Protein AF-D8J7Y0-F1 (afdb_monomer_lite)

Structure (mmCIF, N/CA/C/O backbone):
data_AF-D8J7Y0-F1
#
_entry.id   AF-D8J7Y0-F1
#
loop_
_atom_site.group_PDB
_atom_site.id
_atom_site.type_symbol
_atom_site.label_atom_id
_atom_site.label_alt_id
_atom_site.label_comp_id
_atom_site.label_asym_id
_atom_site.label_entity_id
_atom_site.label_seq_id
_atom_site.pdbx_PDB_ins_code
_atom_site.Cartn_x
_atom_site.Cartn_y
_atom_site.Cartn_z
_atom_site.occupancy
_atom_site.B_iso_or_equiv
_atom_site.auth_seq_id
_atom_site.auth_comp_id
_atom_site.auth_asym_id
_atom_site.auth_atom_id
_atom_site.pdbx_PDB_model_num
ATOM 1 N N . MET A 1 1 ? 53.650 18.075 -30.704 1.00 41.25 1 MET A N 1
ATOM 2 C CA . MET A 1 1 ? 53.184 16.844 -31.368 1.00 41.25 1 MET A CA 1
ATOM 3 C C . MET A 1 1 ? 52.935 15.803 -30.289 1.00 41.25 1 MET A C 1
ATOM 5 O O . MET A 1 1 ? 53.859 15.491 -29.555 1.00 41.25 1 MET A O 1
ATOM 9 N N . SER A 1 2 ? 51.657 15.448 -30.158 1.00 46.34 2 SER A N 1
ATOM 10 C CA . SER A 1 2 ? 51.001 14.291 -29.529 1.00 46.34 2 SER A CA 1
ATOM 11 C C . SER A 1 2 ? 51.654 13.597 -28.324 1.00 46.34 2 SER A C 1
ATOM 13 O O . SER A 1 2 ? 52.554 12.777 -28.472 1.00 46.34 2 SER A O 1
ATOM 15 N N . GLY A 1 3 ? 51.111 13.894 -27.136 1.00 39.44 3 GLY A N 1
ATOM 16 C CA . GLY A 1 3 ? 51.121 12.999 -25.971 1.00 39.44 3 GLY A CA 1
ATOM 17 C C . GLY A 1 3 ? 50.032 11.919 -26.096 1.00 39.44 3 GLY A C 1
ATOM 18 O O . GLY A 1 3 ? 49.163 12.048 -26.958 1.00 39.44 3 GLY A O 1
ATOM 19 N N . PRO A 1 4 ? 50.109 10.841 -25.296 1.00 49.50 4 PRO A N 1
ATOM 20 C CA . PRO A 1 4 ? 49.444 9.577 -25.582 1.00 49.50 4 PRO A CA 1
ATOM 21 C C . PRO A 1 4 ? 47.927 9.645 -25.402 1.00 49.50 4 PRO A C 1
ATOM 23 O O . PRO A 1 4 ? 47.396 10.294 -24.504 1.00 49.50 4 PRO A O 1
ATOM 26 N N . GLU A 1 5 ? 47.268 8.934 -26.305 1.00 56.94 5 GLU A N 1
ATOM 27 C CA . GLU A 1 5 ? 45.850 8.960 -26.620 1.00 56.94 5 GLU A CA 1
ATOM 28 C C . GLU A 1 5 ? 45.258 7.571 -26.353 1.00 56.94 5 GLU A C 1
ATOM 30 O O . GLU A 1 5 ? 44.913 6.872 -27.292 1.00 56.94 5 GLU A O 1
ATOM 35 N N . TRP A 1 6 ? 45.221 7.102 -25.105 1.00 57.22 6 TRP A N 1
ATOM 36 C CA . TRP A 1 6 ? 44.478 5.895 -24.710 1.00 57.22 6 TRP A CA 1
ATOM 37 C C . TRP A 1 6 ? 44.528 5.727 -23.185 1.00 57.22 6 TRP A C 1
ATOM 39 O O . TRP A 1 6 ? 45.525 6.067 -22.566 1.00 57.22 6 TRP A O 1
ATOM 49 N N . GLU A 1 7 ? 43.446 5.193 -22.611 1.00 45.94 7 GLU A N 1
ATOM 50 C CA . GLU A 1 7 ? 43.190 4.932 -21.174 1.00 45.94 7 GLU A CA 1
ATOM 51 C C . GLU A 1 7 ? 42.436 6.006 -20.376 1.00 45.94 7 GLU A C 1
ATOM 53 O O . GLU A 1 7 ? 42.642 6.183 -19.181 1.00 45.94 7 GLU A O 1
ATOM 58 N N . ASP A 1 8 ? 41.417 6.600 -20.998 1.00 47.50 8 ASP A N 1
ATOM 59 C CA . ASP A 1 8 ? 40.199 7.006 -20.280 1.00 47.50 8 ASP A CA 1
ATOM 60 C C . ASP A 1 8 ? 39.047 6.055 -20.658 1.00 47.50 8 ASP A C 1
ATOM 62 O O . ASP A 1 8 ? 38.026 6.424 -21.232 1.00 47.50 8 ASP A O 1
ATOM 66 N N . MET A 1 9 ? 39.245 4.7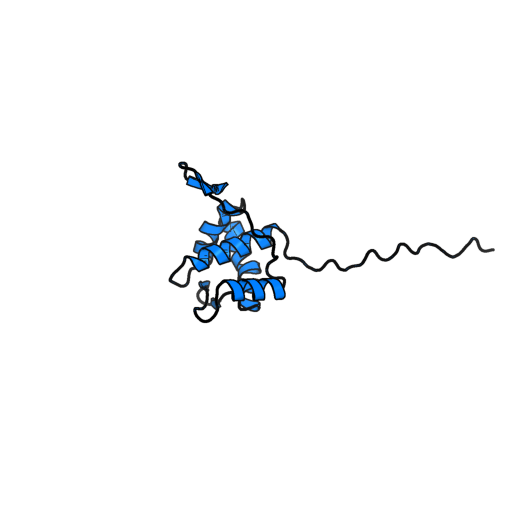59 -20.407 1.00 46.78 9 MET A N 1
ATOM 67 C CA . MET A 1 9 ? 38.147 3.794 -20.367 1.00 46.78 9 MET A CA 1
ATOM 68 C C . MET A 1 9 ? 37.944 3.357 -18.925 1.00 46.78 9 MET A C 1
ATOM 70 O O . MET A 1 9 ? 38.198 2.212 -18.552 1.00 46.78 9 MET A O 1
ATOM 74 N N . ALA A 1 10 ? 37.431 4.278 -18.107 1.00 47.62 10 ALA A N 1
ATOM 75 C CA . ALA A 1 10 ? 36.613 3.860 -16.982 1.00 47.62 10 ALA A CA 1
ATOM 76 C C . ALA A 1 10 ? 35.537 2.924 -17.559 1.00 47.62 10 ALA A C 1
ATOM 78 O O . ALA A 1 10 ? 34.754 3.369 -18.408 1.00 47.62 10 ALA A O 1
ATOM 79 N N . PRO A 1 11 ? 35.491 1.632 -17.180 1.00 44.28 11 PRO A N 1
ATOM 80 C CA . PRO A 1 11 ? 34.416 0.783 -17.641 1.00 44.28 11 PRO A CA 1
ATOM 81 C C . PRO A 1 11 ? 33.147 1.434 -17.122 1.00 44.28 11 PRO A C 1
ATOM 83 O O . PRO A 1 11 ? 32.991 1.591 -15.907 1.00 44.28 11 PRO A O 1
ATOM 86 N N . LEU A 1 12 ? 32.303 1.869 -18.065 1.00 46.88 12 LEU A N 1
ATOM 87 C CA . LEU A 1 12 ? 30.915 2.258 -17.873 1.00 46.88 12 LEU A CA 1
ATOM 88 C C . LEU A 1 12 ? 30.354 1.350 -16.788 1.00 46.88 12 LEU A C 1
ATOM 90 O O . LEU A 1 12 ? 30.044 0.184 -17.039 1.00 46.88 12 LEU A O 1
ATOM 94 N N . ARG A 1 13 ? 30.344 1.853 -15.548 1.00 41.47 13 ARG A N 1
ATOM 95 C CA . ARG A 1 13 ? 29.876 1.113 -14.385 1.00 41.47 13 ARG A CA 1
ATOM 96 C C . ARG A 1 13 ? 28.408 0.911 -14.665 1.00 41.47 13 ARG A C 1
ATOM 98 O O . ARG A 1 13 ? 27.629 1.850 -14.544 1.00 41.47 13 ARG A O 1
ATOM 105 N N . ASN A 1 14 ? 28.123 -0.286 -15.169 1.00 40.69 14 ASN A N 1
ATOM 106 C CA . ASN A 1 14 ? 2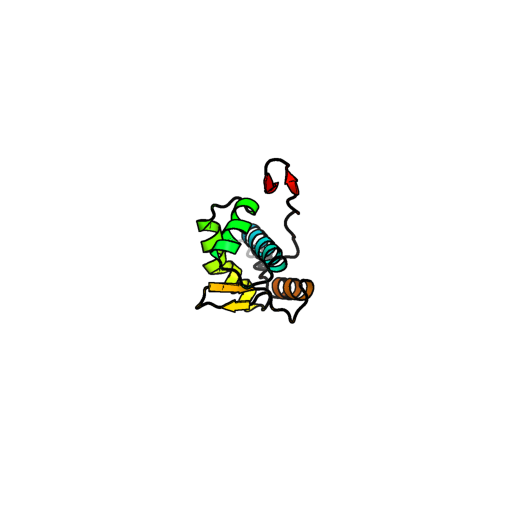6.871 -0.714 -15.748 1.00 40.69 14 ASN A CA 1
ATOM 107 C C . ASN A 1 14 ? 25.700 0.069 -15.169 1.00 40.69 14 ASN A C 1
ATOM 109 O O . ASN A 1 14 ? 25.329 -0.112 -14.008 1.00 40.69 14 ASN A O 1
ATOM 113 N N . ALA A 1 15 ? 25.104 0.897 -16.023 1.00 35.84 15 ALA A N 1
ATOM 114 C CA . ALA A 1 15 ? 23.817 1.547 -15.845 1.00 35.84 15 ALA A CA 1
ATOM 115 C C . ALA A 1 15 ? 22.662 0.520 -15.815 1.00 35.84 15 ALA A C 1
ATOM 117 O O . ALA A 1 15 ? 21.581 0.766 -16.333 1.00 35.84 15 ALA A O 1
ATOM 118 N N . ASN A 1 16 ? 22.875 -0.618 -15.151 1.00 38.28 16 ASN A N 1
ATOM 119 C CA . ASN A 1 16 ? 21.852 -1.529 -14.663 1.00 38.28 16 ASN A CA 1
ATOM 120 C C . ASN A 1 16 ? 21.442 -1.109 -13.247 1.00 38.28 16 ASN A C 1
ATOM 122 O O . ASN A 1 16 ? 21.296 -1.932 -12.343 1.00 38.28 16 ASN A O 1
ATOM 126 N N . ALA A 1 17 ? 21.191 0.189 -13.058 1.00 41.91 17 ALA A N 1
ATOM 127 C CA . ALA A 1 17 ? 20.243 0.625 -12.048 1.00 41.91 17 ALA A CA 1
ATOM 128 C C . ALA A 1 17 ? 18.858 0.173 -12.527 1.00 41.91 17 ALA A C 1
ATOM 130 O O . ALA A 1 17 ? 18.057 0.964 -13.024 1.00 41.91 17 ALA A O 1
ATOM 131 N N . SER A 1 18 ? 18.603 -1.136 -12.427 1.00 40.31 18 SER A N 1
ATOM 132 C CA . SER A 1 18 ? 17.254 -1.677 -12.369 1.00 40.31 18 SER A CA 1
ATOM 133 C C . SER A 1 18 ? 16.497 -0.743 -11.429 1.00 40.31 18 SER A C 1
ATOM 135 O O . SER A 1 18 ? 16.963 -0.503 -10.310 1.00 40.31 18 SER A O 1
ATOM 137 N N . ARG A 1 19 ? 15.457 -0.073 -11.945 1.00 52.91 19 ARG A N 1
ATOM 138 C CA . ARG A 1 19 ? 14.683 0.973 -11.257 1.00 52.91 19 ARG A CA 1
ATOM 139 C C . ARG A 1 19 ? 13.905 0.338 -10.103 1.00 52.91 19 ARG A C 1
ATOM 141 O O . ARG A 1 19 ? 12.680 0.321 -10.101 1.00 52.91 19 ARG A O 1
ATOM 148 N N . SER A 1 20 ? 14.616 -0.224 -9.132 1.00 65.00 20 SER A N 1
ATOM 149 C CA . SER A 1 20 ? 14.032 -0.922 -8.007 1.00 65.00 20 SER A CA 1
ATOM 150 C C . SER A 1 20 ? 13.188 0.085 -7.247 1.00 65.00 20 SER A C 1
ATOM 152 O O . SER A 1 20 ? 13.636 1.210 -6.985 1.00 65.00 20 SER A O 1
ATOM 154 N N . VAL A 1 21 ? 11.963 -0.302 -6.906 1.00 80.12 21 VAL A N 1
ATOM 155 C CA . VAL A 1 21 ? 11.120 0.507 -6.036 1.00 80.12 21 VAL A CA 1
ATOM 156 C C . VAL A 1 21 ? 11.916 0.885 -4.779 1.00 80.12 21 VAL A C 1
ATOM 158 O O . VAL A 1 21 ? 12.401 0.027 -4.042 1.00 80.12 21 VAL A O 1
ATOM 161 N N . GLY A 1 22 ? 12.072 2.191 -4.541 1.00 85.69 22 GLY A N 1
ATOM 162 C CA . GLY A 1 22 ? 12.852 2.688 -3.409 1.00 85.69 22 GLY A CA 1
ATOM 163 C C . GLY A 1 22 ? 12.343 2.118 -2.082 1.00 85.69 22 GLY A C 1
ATOM 164 O O . GLY A 1 22 ? 11.138 1.919 -1.910 1.00 85.69 22 GLY A O 1
ATOM 165 N N . ALA A 1 23 ? 13.248 1.887 -1.124 1.00 87.19 23 ALA A N 1
ATOM 166 C CA . ALA A 1 23 ? 12.966 1.138 0.107 1.00 87.19 23 ALA A CA 1
ATOM 167 C C . ALA A 1 23 ? 11.680 1.585 0.828 1.00 87.19 23 ALA A C 1
ATOM 169 O O . ALA A 1 23 ? 10.859 0.759 1.214 1.00 87.19 23 ALA A O 1
ATOM 170 N N . ARG A 1 24 ? 11.441 2.898 0.937 1.00 89.06 24 ARG A N 1
ATOM 171 C CA . ARG A 1 24 ? 10.238 3.436 1.593 1.00 89.06 24 ARG A CA 1
ATOM 172 C C . ARG A 1 24 ? 8.947 3.136 0.828 1.00 89.06 24 ARG A C 1
ATOM 174 O O . ARG A 1 24 ? 7.932 2.828 1.447 1.00 89.06 24 ARG A O 1
ATOM 181 N N . ALA A 1 25 ? 8.979 3.222 -0.501 1.00 92.19 25 ALA A N 1
ATOM 182 C CA . ALA A 1 25 ? 7.837 2.873 -1.344 1.00 92.19 25 ALA A CA 1
ATOM 183 C C . ALA A 1 25 ? 7.559 1.367 -1.292 1.00 92.19 25 ALA A C 1
ATOM 185 O O . ALA A 1 25 ? 6.407 0.966 -1.146 1.00 92.19 25 ALA A O 1
ATOM 186 N N . ASN A 1 26 ? 8.610 0.544 -1.293 1.00 93.31 26 ASN A N 1
ATOM 187 C CA . ASN A 1 26 ? 8.490 -0.897 -1.113 1.00 93.31 26 ASN A CA 1
ATOM 188 C C . ASN A 1 26 ? 7.810 -1.242 0.224 1.00 93.31 26 ASN A C 1
ATOM 190 O O . ASN A 1 26 ? 6.827 -1.979 0.251 1.00 93.31 26 ASN A O 1
ATOM 194 N N . THR A 1 27 ? 8.275 -0.648 1.327 1.00 93.00 27 THR A N 1
ATOM 195 C CA . THR A 1 27 ? 7.688 -0.838 2.661 1.00 93.00 27 THR A CA 1
ATOM 196 C C . THR A 1 27 ? 6.216 -0.417 2.704 1.00 93.00 27 THR A C 1
ATOM 198 O O . THR A 1 27 ? 5.385 -1.182 3.197 1.00 93.00 27 THR A O 1
ATOM 201 N N . ARG A 1 28 ? 5.857 0.754 2.149 1.00 94.62 28 ARG A N 1
ATOM 202 C CA . ARG A 1 28 ? 4.451 1.201 2.081 1.00 94.62 28 ARG A CA 1
ATOM 203 C C . ARG A 1 28 ? 3.575 0.220 1.309 1.00 94.62 28 ARG A C 1
ATOM 205 O O . ARG A 1 28 ? 2.530 -0.178 1.813 1.00 94.62 28 ARG A O 1
ATOM 212 N N . ARG A 1 29 ? 4.014 -0.211 0.123 1.00 96.38 29 ARG A N 1
ATOM 213 C CA . ARG A 1 29 ? 3.274 -1.155 -0.731 1.00 96.38 29 ARG A CA 1
ATOM 214 C C . ARG A 1 29 ? 3.088 -2.509 -0.053 1.00 96.38 29 ARG A C 1
ATOM 216 O O . ARG A 1 29 ? 1.997 -3.069 -0.099 1.00 96.38 29 ARG A O 1
ATOM 223 N N . TRP A 1 30 ? 4.105 -3.001 0.653 1.00 95.56 30 TRP A N 1
ATOM 224 C CA . TRP A 1 30 ? 3.985 -4.216 1.458 1.00 95.56 30 TRP A CA 1
ATOM 225 C C . TRP A 1 30 ? 2.937 -4.093 2.566 1.00 95.56 30 TRP A C 1
ATOM 227 O O . TRP A 1 30 ? 2.142 -5.017 2.743 1.00 95.56 30 TRP A O 1
ATOM 237 N N . TYR A 1 31 ? 2.920 -2.987 3.317 1.00 95.50 31 TYR A N 1
ATOM 238 C CA . TYR A 1 31 ? 1.913 -2.792 4.363 1.00 95.50 31 TYR A CA 1
ATOM 239 C C . TYR A 1 31 ? 0.511 -2.582 3.800 1.00 95.50 31 TYR A C 1
ATOM 241 O O . TYR A 1 31 ? -0.424 -3.139 4.365 1.00 95.50 31 TYR A O 1
ATOM 249 N N . ALA A 1 32 ? 0.373 -1.887 2.669 1.00 96.25 32 ALA A N 1
ATOM 250 C CA . ALA A 1 32 ? -0.900 -1.774 1.966 1.00 96.25 32 ALA A CA 1
ATOM 251 C C . ALA A 1 32 ? -1.430 -3.164 1.575 1.00 96.25 32 ALA A C 1
ATOM 253 O O . ALA A 1 32 ? -2.528 -3.535 1.969 1.00 96.25 32 ALA A O 1
ATOM 254 N N . LEU A 1 33 ? -0.620 -4.000 0.912 1.00 95.56 33 LEU A N 1
ATOM 255 C CA . LEU A 1 33 ? -1.020 -5.367 0.550 1.00 95.56 33 LEU A CA 1
ATOM 256 C C . LEU A 1 33 ? -1.358 -6.232 1.776 1.00 95.56 33 LEU A C 1
ATOM 258 O O . LEU A 1 33 ? -2.314 -7.006 1.740 1.00 95.56 33 LEU A O 1
ATOM 262 N N . ARG A 1 34 ? -0.592 -6.117 2.872 1.00 94.00 34 ARG A N 1
ATOM 263 C CA . ARG A 1 34 ? -0.886 -6.828 4.130 1.00 94.00 34 ARG A CA 1
ATOM 264 C C . ARG A 1 34 ? -2.224 -6.399 4.721 1.00 94.00 34 ARG A C 1
ATOM 266 O O . ARG A 1 34 ? -2.964 -7.267 5.168 1.00 94.00 34 ARG A O 1
ATOM 273 N N . TYR A 1 35 ? -2.512 -5.103 4.723 1.00 95.19 35 TYR A N 1
ATOM 274 C CA . TYR A 1 35 ? -3.771 -4.572 5.224 1.00 95.19 35 TYR A CA 1
ATOM 275 C C . TYR A 1 35 ? -4.950 -5.062 4.385 1.00 95.19 35 TYR A C 1
ATOM 277 O O . TYR A 1 35 ? -5.853 -5.698 4.919 1.00 95.19 35 TYR A O 1
ATOM 285 N N . LEU A 1 36 ? -4.868 -4.913 3.061 1.00 95.88 36 LEU A N 1
ATOM 286 C CA . LEU A 1 36 ? -5.914 -5.361 2.138 1.00 95.88 36 LEU A CA 1
ATOM 287 C C . LEU A 1 36 ? -6.195 -6.864 2.239 1.00 95.88 36 LEU A C 1
ATOM 289 O O . LEU A 1 36 ? -7.330 -7.290 2.068 1.00 95.88 36 LEU A O 1
ATOM 293 N N . ARG A 1 37 ? -5.186 -7.679 2.579 1.00 94.56 37 ARG A N 1
ATOM 294 C CA . ARG A 1 37 ? -5.366 -9.114 2.853 1.00 94.56 37 ARG A CA 1
ATOM 295 C C . ARG A 1 37 ? -6.261 -9.390 4.068 1.00 94.56 37 ARG A C 1
ATOM 297 O O . ARG A 1 37 ? -6.837 -10.471 4.154 1.00 94.56 37 ARG A O 1
ATOM 304 N N . THR A 1 38 ? -6.332 -8.468 5.023 1.00 92.62 38 THR A N 1
ATOM 305 C CA . THR A 1 38 ? -7.172 -8.600 6.225 1.00 92.62 38 THR A CA 1
ATOM 306 C C . THR A 1 38 ? -8.584 -8.049 6.037 1.00 92.62 38 THR A C 1
ATOM 308 O O . THR A 1 38 ? -9.480 -8.410 6.799 1.00 92.62 38 THR A O 1
ATOM 311 N N . CYS A 1 39 ? -8.798 -7.220 5.016 1.00 92.94 39 CYS A N 1
ATOM 312 C CA . CYS A 1 39 ? -10.087 -6.611 4.715 1.00 92.94 39 CYS A CA 1
ATOM 313 C C . CYS A 1 39 ? -11.026 -7.615 4.029 1.00 92.94 39 CYS A C 1
ATOM 315 O O . CYS A 1 39 ? -10.601 -8.443 3.224 1.00 92.94 39 CYS A O 1
ATOM 317 N N . ARG A 1 40 ? -12.324 -7.526 4.337 1.00 90.81 40 ARG A N 1
ATOM 318 C CA . ARG A 1 40 ? -13.392 -8.312 3.680 1.00 90.81 40 ARG A CA 1
ATOM 319 C C . ARG A 1 40 ? -14.266 -7.473 2.743 1.00 90.81 40 ARG A C 1
ATOM 321 O O . ARG A 1 40 ? -15.245 -7.978 2.209 1.00 90.81 40 ARG A O 1
ATOM 328 N N . TYR A 1 41 ? -13.924 -6.201 2.580 1.00 92.62 41 TYR A N 1
ATOM 329 C CA . TYR A 1 41 ? -14.642 -5.211 1.787 1.00 92.62 41 TYR A CA 1
ATOM 330 C C . TYR A 1 41 ? -13.628 -4.292 1.082 1.00 92.62 41 TYR A C 1
ATOM 332 O O . TYR A 1 41 ? -12.478 -4.217 1.533 1.00 92.62 41 TYR A O 1
ATOM 340 N N . PRO A 1 42 ? -14.009 -3.619 -0.021 1.00 96.25 42 PRO A N 1
ATOM 341 C CA . PRO A 1 42 ? -13.188 -2.572 -0.618 1.00 96.25 42 PRO A CA 1
ATOM 342 C C . PRO A 1 42 ? -13.006 -1.402 0.346 1.00 96.25 42 PRO A C 1
ATOM 344 O O . PRO A 1 42 ? -13.983 -0.884 0.876 1.00 96.25 42 PRO A O 1
ATOM 347 N N . VAL A 1 43 ? -11.761 -0.990 0.561 1.00 97.50 43 VAL A N 1
ATOM 348 C CA . VAL A 1 43 ? -11.389 0.067 1.511 1.00 97.50 43 VAL A CA 1
ATOM 349 C C . VAL A 1 43 ? -10.994 1.340 0.785 1.00 97.50 43 VAL A C 1
ATOM 351 O O . VAL A 1 43 ? -10.563 1.309 -0.369 1.00 97.50 43 VAL A O 1
ATOM 354 N N . THR A 1 44 ? -11.090 2.472 1.470 1.00 97.75 44 THR A N 1
ATOM 355 C CA . THR A 1 44 ? -10.670 3.761 0.907 1.00 97.75 44 THR A CA 1
ATOM 356 C C . THR A 1 44 ? -9.154 3.964 1.042 1.00 97.75 44 THR A C 1
ATOM 358 O O . THR A 1 44 ? -8.506 3.389 1.918 1.00 97.75 44 THR A O 1
ATOM 361 N N . ILE A 1 45 ? -8.554 4.812 0.197 1.00 96.88 45 ILE A N 1
ATOM 362 C CA . ILE A 1 45 ? -7.133 5.187 0.351 1.00 96.88 45 ILE A CA 1
ATOM 363 C C . ILE A 1 45 ? -6.822 5.791 1.737 1.00 96.88 45 ILE A C 1
ATOM 365 O O . ILE A 1 45 ? -5.784 5.413 2.284 1.00 96.88 45 ILE A O 1
ATOM 369 N N . PRO A 1 46 ? -7.660 6.677 2.316 1.00 97.12 46 PRO A N 1
ATOM 370 C CA . PRO A 1 46 ? -7.487 7.149 3.691 1.00 97.12 46 PRO A CA 1
ATOM 371 C C . PRO A 1 46 ? -7.372 6.023 4.718 1.00 97.12 46 PRO A C 1
ATOM 373 O O . PRO A 1 46 ? -6.402 5.971 5.467 1.00 97.12 46 PRO A O 1
ATOM 376 N N . GLU A 1 47 ? -8.272 5.043 4.667 1.00 97.12 47 GLU A N 1
ATOM 377 C CA . GLU A 1 47 ? -8.263 3.890 5.576 1.00 97.12 47 GLU A CA 1
ATOM 378 C C . GLU A 1 47 ? -6.971 3.053 5.441 1.00 97.12 47 GLU A C 1
ATOM 380 O O . GLU A 1 47 ? -6.339 2.672 6.431 1.00 97.12 47 GLU A O 1
ATOM 385 N N . VAL A 1 48 ? -6.493 2.835 4.208 1.00 96.94 48 VAL A N 1
ATOM 386 C CA . VAL A 1 48 ? -5.175 2.213 3.975 1.00 96.94 48 VAL A CA 1
ATOM 387 C C . VAL A 1 48 ? -4.047 3.096 4.528 1.00 96.94 48 VAL A C 1
ATOM 389 O O . VAL A 1 48 ? -3.076 2.587 5.092 1.00 96.94 48 VAL A O 1
ATOM 392 N N . GLY A 1 49 ? -4.158 4.414 4.363 1.00 95.88 49 GLY A N 1
ATOM 393 C CA . GLY A 1 49 ? -3.213 5.418 4.843 1.00 95.88 49 GLY A CA 1
ATOM 394 C C . GLY A 1 49 ? -3.037 5.386 6.354 1.00 95.88 49 GLY A C 1
ATOM 395 O O . GLY A 1 49 ? -1.900 5.285 6.814 1.00 95.88 49 GLY A O 1
ATOM 396 N N . GLU A 1 50 ? -4.131 5.376 7.112 1.00 95.31 50 GLU A N 1
ATOM 397 C CA . GLU A 1 50 ? -4.137 5.268 8.576 1.00 95.31 50 GLU A CA 1
ATOM 398 C C . GLU A 1 50 ? -3.403 4.016 9.065 1.00 95.31 50 GLU A C 1
ATOM 400 O O . GLU A 1 50 ? -2.619 4.064 10.017 1.00 95.31 50 GLU A O 1
ATOM 405 N N . TYR A 1 51 ? -3.582 2.888 8.374 1.00 94.19 51 TYR A N 1
ATOM 406 C CA . TYR A 1 51 ? -2.841 1.673 8.688 1.00 94.19 51 TYR A CA 1
ATOM 407 C C . TYR A 1 51 ? -1.355 1.789 8.317 1.00 94.19 51 TYR A C 1
ATOM 409 O O . TYR A 1 51 ? -0.473 1.379 9.078 1.00 94.19 51 TYR A O 1
ATOM 417 N N . VAL A 1 52 ? -1.034 2.301 7.131 1.00 94.38 52 VAL A N 1
ATOM 418 C CA . VAL A 1 52 ? 0.339 2.300 6.606 1.00 94.38 52 VAL A CA 1
ATOM 419 C C . VAL A 1 52 ? 1.222 3.331 7.311 1.00 94.38 52 VAL A C 1
ATOM 421 O O . VAL A 1 52 ? 2.370 3.016 7.622 1.00 94.38 52 VAL A O 1
ATOM 424 N N . ALA A 1 53 ? 0.709 4.533 7.576 1.00 92.81 53 ALA A N 1
ATOM 425 C CA . ALA A 1 53 ? 1.456 5.696 8.054 1.00 92.81 53 ALA A CA 1
ATOM 426 C C . ALA A 1 53 ? 2.350 5.432 9.284 1.00 92.81 53 ALA A C 1
ATOM 428 O O . ALA A 1 53 ? 3.573 5.602 9.159 1.00 92.81 53 ALA A O 1
ATOM 429 N N . PRO A 1 54 ? 1.831 4.921 10.424 1.00 91.19 54 PRO A N 1
ATOM 430 C CA . PRO A 1 54 ? 2.663 4.664 11.601 1.00 91.19 54 PRO A CA 1
ATOM 431 C C . PRO A 1 54 ? 3.739 3.602 11.337 1.00 91.19 54 PRO A C 1
ATOM 433 O O . PRO A 1 54 ? 4.824 3.654 11.903 1.00 91.19 54 PRO A O 1
ATOM 436 N N . ARG A 1 55 ? 3.484 2.665 10.418 1.00 88.75 55 ARG A N 1
ATOM 437 C CA . ARG A 1 55 ? 4.377 1.534 10.112 1.00 88.75 55 ARG A CA 1
ATOM 438 C C . ARG A 1 55 ? 5.557 1.910 9.220 1.00 88.75 55 ARG A C 1
ATOM 440 O O . ARG A 1 55 ? 6.478 1.115 9.042 1.00 88.75 55 ARG A O 1
ATOM 447 N N . VAL A 1 56 ? 5.515 3.099 8.621 1.00 89.50 56 VAL A N 1
ATOM 448 C CA . VAL A 1 56 ? 6.570 3.627 7.743 1.00 89.50 56 VAL A CA 1
ATOM 449 C C . VAL A 1 56 ? 7.165 4.941 8.252 1.00 89.50 56 VAL A C 1
ATOM 451 O O . VAL A 1 56 ? 7.923 5.595 7.523 1.00 89.50 56 VAL A O 1
ATOM 454 N N . GLY A 1 57 ? 6.803 5.333 9.481 1.00 88.62 57 GLY A N 1
ATOM 455 C CA . GLY A 1 57 ? 7.225 6.583 10.106 1.00 88.62 57 GLY A CA 1
ATOM 456 C C . GLY A 1 57 ? 6.858 7.800 9.259 1.00 88.62 57 GLY A C 1
ATOM 457 O O . GLY A 1 57 ? 7.728 8.616 8.955 1.00 88.62 57 GLY A O 1
ATOM 458 N N . LEU A 1 58 ? 5.614 7.864 8.776 1.00 89.56 58 LEU A N 1
ATOM 459 C CA . LEU A 1 58 ? 5.068 9.011 8.047 1.00 89.56 58 LEU A CA 1
ATOM 460 C C . LEU A 1 58 ? 3.801 9.514 8.740 1.00 89.56 58 LEU A C 1
ATOM 462 O O . LEU A 1 58 ? 3.101 8.738 9.384 1.00 89.56 58 LEU A O 1
ATOM 466 N N . GLY A 1 59 ? 3.483 10.795 8.551 1.00 92.56 59 GLY A N 1
ATOM 467 C CA . GLY A 1 59 ? 2.149 11.313 8.855 1.00 92.56 59 GLY A CA 1
ATOM 468 C C . GLY A 1 59 ? 1.104 10.743 7.894 1.00 92.56 59 GLY A C 1
ATOM 469 O O . GLY A 1 59 ? 1.424 10.442 6.737 1.00 92.56 59 GLY A O 1
ATOM 470 N N . THR A 1 60 ? -0.136 10.613 8.367 1.00 93.31 60 THR A N 1
ATOM 471 C CA . THR A 1 60 ? -1.251 10.010 7.620 1.00 93.31 60 THR A CA 1
ATOM 472 C C . THR A 1 60 ? -1.450 10.667 6.256 1.00 93.31 60 THR A C 1
ATOM 474 O O . THR A 1 60 ? -1.353 9.980 5.244 1.00 93.31 60 THR A O 1
ATOM 477 N N . GLU A 1 61 ? -1.551 11.997 6.191 1.00 95.81 61 GLU A N 1
ATOM 478 C CA . GLU A 1 61 ? -1.715 12.735 4.926 1.00 95.81 61 GLU A CA 1
ATOM 479 C C . GLU A 1 61 ? -0.585 12.465 3.917 1.00 95.81 61 GLU A C 1
ATOM 481 O O . GLU A 1 61 ? -0.813 12.282 2.719 1.00 95.81 61 GLU A O 1
ATOM 486 N N . SER A 1 62 ? 0.662 12.385 4.394 1.00 95.38 62 SER A N 1
ATOM 487 C CA . SER A 1 62 ? 1.819 12.082 3.542 1.00 95.38 62 SER A CA 1
ATOM 488 C C . SER A 1 62 ? 1.787 10.646 3.017 1.00 95.38 62 SER A C 1
ATOM 490 O O . SER A 1 62 ? 2.168 10.392 1.868 1.00 95.38 62 SER A O 1
ATOM 492 N N . ALA A 1 63 ? 1.351 9.697 3.849 1.00 95.25 63 ALA A N 1
ATOM 493 C CA . ALA A 1 63 ? 1.181 8.306 3.452 1.00 95.25 63 ALA A CA 1
ATOM 494 C C . ALA A 1 63 ? 0.040 8.162 2.438 1.00 95.25 63 ALA A C 1
ATOM 496 O O . ALA A 1 63 ? 0.246 7.553 1.390 1.00 95.25 63 ALA A O 1
ATOM 497 N N . GLU A 1 64 ? -1.113 8.778 2.694 1.00 96.56 64 GLU A N 1
ATOM 498 C CA . GLU A 1 64 ? -2.258 8.809 1.784 1.00 96.56 64 GLU A CA 1
ATOM 499 C C . GLU A 1 64 ? -1.905 9.408 0.428 1.00 96.56 64 GLU A C 1
ATOM 501 O O . GLU A 1 64 ? -2.191 8.806 -0.607 1.00 96.56 64 GLU A O 1
ATOM 506 N N . ASN A 1 65 ? -1.233 10.561 0.411 1.00 97.00 65 ASN A N 1
ATOM 507 C CA . ASN A 1 65 ? -0.814 11.192 -0.833 1.00 97.00 65 ASN A CA 1
ATOM 508 C C . ASN A 1 65 ? 0.113 10.264 -1.633 1.00 97.00 65 ASN A C 1
ATOM 510 O O . ASN A 1 65 ? -0.052 10.093 -2.841 1.00 97.00 65 ASN A O 1
ATOM 514 N N . ALA A 1 66 ? 1.065 9.604 -0.965 1.00 96.44 66 ALA A N 1
ATOM 515 C CA . ALA A 1 66 ? 1.941 8.631 -1.610 1.00 96.44 66 ALA A CA 1
ATOM 516 C C . ALA A 1 66 ? 1.180 7.406 -2.144 1.00 96.44 66 ALA A C 1
ATOM 518 O O . ALA A 1 66 ? 1.474 6.944 -3.251 1.00 9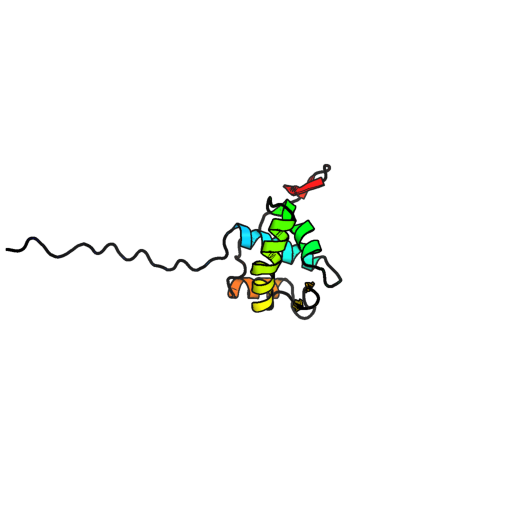6.44 66 ALA A O 1
ATOM 519 N N . LEU A 1 67 ? 0.205 6.908 -1.379 1.00 96.81 67 LEU A N 1
ATOM 520 C CA . LEU A 1 67 ? -0.664 5.806 -1.777 1.00 96.81 67 LEU A CA 1
ATOM 521 C C . LEU A 1 67 ? -1.460 6.174 -3.026 1.00 96.81 67 LEU A C 1
ATOM 523 O O . LEU A 1 67 ? -1.367 5.471 -4.029 1.00 96.81 67 LEU A O 1
ATOM 527 N N . ARG A 1 68 ? -2.149 7.315 -2.995 1.00 96.06 68 ARG A N 1
ATOM 528 C CA . ARG A 1 68 ? -3.006 7.808 -4.076 1.00 96.06 68 ARG A CA 1
ATOM 529 C C . ARG A 1 68 ? -2.246 8.056 -5.371 1.00 96.06 68 ARG A C 1
ATOM 531 O O . ARG A 1 68 ? -2.690 7.641 -6.435 1.00 96.06 68 ARG A O 1
ATOM 538 N N . THR A 1 69 ? -1.110 8.742 -5.287 1.00 95.12 69 THR A N 1
ATOM 539 C CA . THR A 1 69 ? -0.419 9.259 -6.480 1.00 95.12 69 THR A CA 1
ATOM 540 C C . THR A 1 69 ? 0.568 8.275 -7.093 1.00 95.12 69 THR A C 1
ATOM 542 O O . THR A 1 69 ? 0.886 8.394 -8.273 1.00 95.12 69 THR A O 1
ATOM 545 N N . ARG A 1 70 ? 1.085 7.316 -6.314 1.00 94.75 70 ARG A N 1
ATOM 546 C CA . ARG A 1 70 ? 2.186 6.446 -6.760 1.00 94.75 70 ARG A CA 1
ATOM 547 C C . ARG A 1 70 ? 1.949 4.975 -6.484 1.00 94.75 70 ARG A C 1
ATOM 549 O O . ARG A 1 70 ? 2.141 4.156 -7.375 1.00 94.75 70 ARG A O 1
ATOM 556 N N . ASP A 1 71 ? 1.608 4.620 -5.249 1.00 96.06 71 ASP A N 1
ATOM 557 C CA . ASP A 1 71 ? 1.707 3.224 -4.819 1.00 96.06 71 ASP A CA 1
ATOM 558 C C . ASP A 1 71 ? 0.496 2.386 -5.247 1.00 96.06 71 ASP A C 1
ATOM 560 O O . ASP A 1 71 ? 0.684 1.318 -5.825 1.00 96.06 71 ASP A O 1
ATOM 564 N N . VAL A 1 72 ? -0.729 2.876 -5.040 1.00 96.19 72 VAL A N 1
ATOM 565 C CA . VAL A 1 72 ? -1.961 2.204 -5.486 1.00 96.19 72 VAL A CA 1
ATOM 566 C C . VAL A 1 72 ? -2.020 2.109 -7.016 1.00 96.19 72 VAL A C 1
ATOM 568 O O . VAL A 1 72 ? -2.221 1.002 -7.514 1.00 96.19 72 VAL A O 1
ATOM 571 N N . PRO A 1 73 ? -1.752 3.178 -7.797 1.00 95.25 73 PRO A N 1
ATOM 572 C CA . PRO A 1 73 ? -1.695 3.060 -9.253 1.00 95.25 73 PRO A CA 1
ATOM 573 C C . PRO A 1 73 ? -0.672 2.031 -9.751 1.00 95.25 73 PRO A C 1
ATOM 575 O O . PRO A 1 73 ? -0.985 1.264 -10.656 1.00 95.25 73 PRO A O 1
ATOM 578 N N . ALA A 1 74 ? 0.522 1.965 -9.149 1.00 94.62 74 ALA A N 1
ATOM 579 C CA . ALA A 1 74 ? 1.543 0.987 -9.534 1.00 94.62 74 ALA A CA 1
ATOM 580 C C . ALA A 1 74 ? 1.116 -0.460 -9.229 1.00 94.62 74 ALA A C 1
ATOM 582 O O . ALA A 1 74 ? 1.348 -1.364 -10.032 1.00 94.62 74 ALA A O 1
ATOM 583 N N . LEU A 1 75 ? 0.464 -0.688 -8.085 1.00 95.56 75 LEU A N 1
ATOM 584 C CA . LEU A 1 75 ? -0.068 -2.002 -7.717 1.00 95.56 75 LEU A CA 1
ATOM 585 C C . LEU A 1 75 ? -1.276 -2.402 -8.580 1.00 95.56 75 LEU A C 1
ATOM 587 O O . LEU A 1 75 ? -1.416 -3.572 -8.934 1.00 95.56 75 LEU A O 1
ATOM 591 N N . GLY A 1 76 ? -2.129 -1.443 -8.943 1.00 95.00 76 GLY A N 1
ATOM 592 C CA . GLY A 1 76 ? -3.256 -1.668 -9.847 1.00 95.00 76 GLY A CA 1
ATOM 593 C C . GLY A 1 76 ? -2.794 -1.992 -11.269 1.00 95.00 76 GLY A C 1
ATOM 594 O O . GLY A 1 76 ? -3.283 -2.941 -11.871 1.00 95.00 76 GLY A O 1
ATOM 595 N N . ALA A 1 77 ? -1.785 -1.277 -11.781 1.00 94.19 77 ALA A N 1
ATOM 596 C CA . ALA A 1 77 ? -1.254 -1.477 -13.132 1.00 94.19 77 ALA A CA 1
ATOM 597 C C . ALA A 1 77 ? -0.686 -2.888 -13.370 1.00 94.19 77 ALA A C 1
ATOM 599 O O . ALA A 1 77 ? -0.765 -3.401 -14.482 1.00 94.19 77 ALA A O 1
ATOM 600 N N . CYS A 1 78 ? -0.147 -3.538 -12.333 1.00 93.62 78 CYS A N 1
ATOM 601 C CA . CYS A 1 78 ? 0.327 -4.926 -12.407 1.00 93.62 78 CYS A CA 1
ATOM 602 C C . CYS A 1 78 ? -0.726 -5.967 -11.979 1.00 93.62 78 CYS A C 1
ATOM 604 O O . CYS A 1 78 ? -0.421 -7.158 -11.869 1.00 93.62 78 CYS A O 1
ATOM 606 N N . GLY A 1 79 ? -1.965 -5.539 -11.714 1.00 92.94 79 GLY A N 1
ATOM 607 C CA . GLY A 1 79 ? -3.064 -6.410 -11.297 1.00 92.94 79 GLY A CA 1
ATOM 608 C C . GLY A 1 79 ? -2.857 -7.056 -9.925 1.00 92.94 79 GLY A C 1
ATOM 609 O O . GLY A 1 79 ? -3.433 -8.109 -9.645 1.00 92.94 79 GLY A O 1
ATOM 610 N N . ALA A 1 80 ? -2.013 -6.472 -9.069 1.00 94.25 80 ALA A N 1
ATOM 611 C CA . ALA A 1 80 ? -1.844 -6.946 -7.698 1.00 94.25 80 ALA A CA 1
ATOM 612 C C . ALA A 1 80 ? -3.073 -6.611 -6.840 1.00 94.25 80 ALA A C 1
ATOM 614 O O . ALA A 1 80 ? -3.431 -7.394 -5.960 1.00 94.25 80 ALA A O 1
ATOM 615 N N . ILE A 1 81 ? -3.745 -5.500 -7.142 1.00 96.38 81 ILE A N 1
ATOM 616 C CA . ILE A 1 81 ? -4.979 -5.025 -6.503 1.00 96.38 81 ILE A CA 1
ATOM 617 C C . ILE A 1 81 ? -5.987 -4.600 -7.573 1.00 96.38 81 ILE A C 1
ATOM 619 O O . ILE A 1 81 ? -5.597 -4.336 -8.712 1.00 96.38 81 ILE A O 1
ATOM 623 N N . GLU A 1 82 ? -7.252 -4.478 -7.188 1.00 95.81 82 GLU A N 1
ATOM 624 C CA . GLU A 1 82 ? -8.227 -3.691 -7.941 1.00 95.81 82 GLU A CA 1
ATOM 625 C C . GLU A 1 82 ? -8.305 -2.291 -7.333 1.00 95.81 82 GLU A C 1
ATOM 627 O O . GLU A 1 82 ? -8.256 -2.127 -6.110 1.00 95.81 82 GLU A O 1
ATOM 632 N N . TYR A 1 83 ? -8.372 -1.281 -8.197 1.00 95.12 83 TYR A N 1
ATOM 633 C CA . TYR A 1 83 ? -8.484 0.115 -7.803 1.00 95.12 83 TYR A CA 1
ATOM 634 C C . TYR A 1 83 ? -9.502 0.809 -8.696 1.00 95.12 83 TYR A C 1
ATOM 636 O O . TYR A 1 83 ? -9.271 0.958 -9.898 1.00 95.12 83 TYR A O 1
ATOM 644 N N . ASP A 1 84 ? -10.595 1.253 -8.091 1.00 94.31 84 ASP A N 1
ATOM 645 C CA . ASP A 1 84 ? -11.548 2.135 -8.739 1.00 94.31 84 ASP A CA 1
ATOM 646 C C . ASP A 1 84 ? -11.155 3.593 -8.471 1.00 94.31 84 ASP A C 1
ATOM 648 O O . ASP A 1 84 ? -11.134 4.062 -7.332 1.00 94.31 84 ASP A O 1
ATOM 652 N N . ARG A 1 85 ? -10.815 4.312 -9.543 1.00 90.19 85 ARG A N 1
ATOM 653 C CA . ARG A 1 85 ? -10.385 5.713 -9.470 1.00 90.19 85 ARG A CA 1
ATOM 654 C C . ARG A 1 85 ? -11.531 6.667 -9.162 1.00 90.19 85 ARG A C 1
ATOM 656 O O . ARG A 1 85 ? -11.253 7.729 -8.616 1.00 90.19 85 ARG A O 1
ATOM 663 N N . GLU A 1 86 ? -12.761 6.320 -9.533 1.00 90.44 86 GLU A N 1
ATOM 664 C CA . GLU A 1 86 ? -13.916 7.200 -9.343 1.00 90.44 86 GLU A CA 1
ATOM 665 C C . GLU A 1 86 ? -14.355 7.194 -7.881 1.00 90.44 86 GLU A C 1
ATOM 667 O O . GLU A 1 86 ? -14.470 8.253 -7.266 1.00 90.44 86 GLU A O 1
ATOM 672 N N . SER A 1 87 ? -14.518 6.005 -7.294 1.00 91.75 87 SER A N 1
ATOM 673 C CA . SER A 1 87 ? -14.866 5.868 -5.874 1.00 91.75 87 SER A CA 1
ATOM 674 C C . SER A 1 87 ? -13.668 5.974 -4.923 1.00 91.75 87 SER A C 1
ATOM 676 O O . SER A 1 87 ? -13.845 6.182 -3.723 1.00 91.75 87 SER A O 1
ATOM 678 N N . GLY A 1 88 ? -12.439 5.818 -5.425 1.00 92.56 88 GLY A N 1
ATOM 679 C CA . GLY A 1 88 ? -11.230 5.784 -4.600 1.00 92.56 88 GLY A CA 1
ATOM 680 C C . GLY A 1 88 ? -11.079 4.499 -3.775 1.00 92.56 88 GLY A C 1
ATOM 681 O O . GLY A 1 88 ? -10.286 4.476 -2.826 1.00 92.56 88 GLY A O 1
ATOM 682 N N . LEU A 1 89 ? -11.838 3.451 -4.110 1.00 96.62 89 LEU A N 1
ATOM 683 C CA . LEU A 1 89 ? -11.843 2.172 -3.408 1.00 96.62 89 LEU A CA 1
ATOM 684 C C . LEU A 1 89 ? -10.767 1.226 -3.941 1.00 96.62 89 LEU A C 1
ATOM 686 O O . LEU A 1 89 ? -10.530 1.111 -5.144 1.00 96.62 89 LEU A O 1
ATOM 690 N N . VAL A 1 90 ? -10.135 0.508 -3.018 1.00 97.19 90 VAL A N 1
ATOM 691 C CA . VAL A 1 90 ? -9.087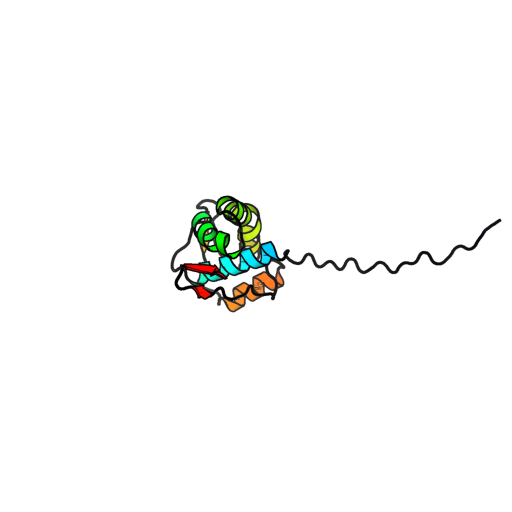 -0.478 -3.273 1.00 97.19 90 VAL A CA 1
ATOM 692 C C . VAL A 1 90 ? -9.442 -1.796 -2.600 1.00 97.19 90 VAL A C 1
ATOM 694 O O . VAL A 1 90 ? -9.836 -1.830 -1.435 1.00 97.19 90 VAL A O 1
ATOM 697 N N . CYS A 1 91 ? -9.229 -2.909 -3.298 1.00 96.44 91 CYS A N 1
ATOM 698 C CA . CYS A 1 91 ? -9.367 -4.241 -2.717 1.00 96.44 91 CYS A CA 1
ATOM 699 C C . CYS A 1 91 ? -8.377 -5.248 -3.317 1.00 96.44 91 CYS A C 1
ATOM 701 O O . CYS A 1 91 ? -7.704 -4.995 -4.322 1.00 96.44 91 CYS A O 1
ATOM 703 N N . LEU A 1 92 ? -8.279 -6.419 -2.684 1.00 94.00 92 LEU A N 1
ATOM 704 C CA . LEU A 1 92 ? -7.740 -7.597 -3.355 1.00 94.00 92 LEU A CA 1
ATOM 705 C C . LEU A 1 92 ? -8.885 -8.295 -4.081 1.00 94.00 92 LEU A C 1
ATOM 707 O O . LEU A 1 92 ? -9.876 -8.661 -3.457 1.00 94.00 92 LEU A O 1
ATOM 711 N N . ASP A 1 93 ? -8.713 -8.547 -5.370 1.00 79.75 93 ASP A N 1
ATOM 712 C CA . ASP A 1 93 ? -9.633 -9.409 -6.105 1.00 79.75 93 ASP A CA 1
ATOM 713 C C . ASP A 1 93 ? -9.587 -10.858 -5.566 1.00 79.75 93 ASP A C 1
ATOM 715 O O . ASP A 1 93 ? -8.531 -11.383 -5.186 1.00 79.75 93 ASP A O 1
ATOM 719 N N . GLY A 1 94 ? -10.740 -11.521 -5.520 1.00 77.69 94 GLY A N 1
ATOM 720 C CA . GLY A 1 94 ? -10.878 -12.885 -5.007 1.00 77.69 94 GLY A CA 1
ATOM 721 C C . GLY A 1 94 ? -10.316 -13.980 -5.922 1.00 77.69 94 GLY A C 1
ATOM 722 O O . GLY A 1 94 ? -10.154 -15.112 -5.474 1.00 77.69 94 GLY A O 1
ATOM 723 N N . ARG A 1 95 ? -10.001 -13.681 -7.191 1.00 84.50 95 ARG A N 1
ATOM 724 C CA . ARG A 1 95 ? -9.618 -14.693 -8.198 1.00 84.50 95 ARG A CA 1
ATOM 725 C C . ARG A 1 95 ? -8.175 -15.190 -8.094 1.00 84.50 95 ARG A C 1
ATOM 727 O O . ARG A 1 95 ? -7.875 -16.275 -8.584 1.00 84.50 95 ARG A O 1
ATOM 734 N N . LEU A 1 96 ? -7.271 -14.412 -7.496 1.00 87.56 96 LEU A N 1
ATOM 735 C CA . LEU A 1 96 ? -5.849 -14.761 -7.374 1.00 87.56 96 LEU A CA 1
ATOM 736 C C . LEU A 1 96 ? -5.434 -14.911 -5.918 1.00 87.56 96 LEU A C 1
ATOM 738 O O . LEU A 1 96 ? -5.810 -14.108 -5.060 1.00 87.56 96 LEU A O 1
ATOM 742 N N . SER A 1 97 ? -4.557 -15.884 -5.664 1.00 92.19 97 SER A N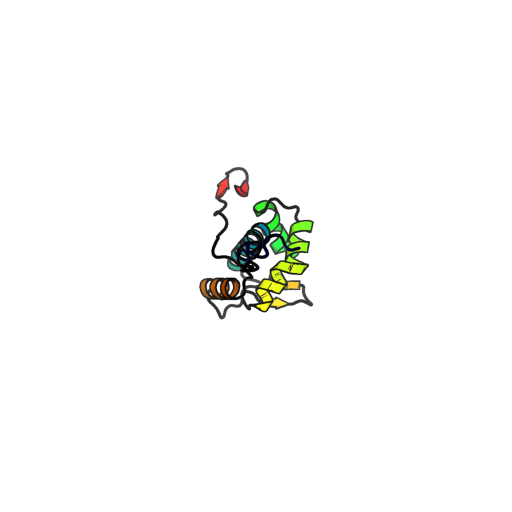 1
ATOM 743 C CA . SER A 1 97 ? -3.940 -16.033 -4.353 1.00 92.19 97 SER A CA 1
ATOM 744 C C . SER A 1 97 ? -3.092 -14.804 -4.003 1.00 92.19 97 SER A C 1
ATOM 746 O O . SER A 1 97 ? -2.516 -14.135 -4.866 1.00 92.19 97 SER A O 1
ATOM 748 N N . PHE A 1 98 ? -2.939 -14.526 -2.707 1.00 91.88 98 PHE A N 1
ATOM 749 C CA . PHE A 1 98 ? -2.070 -13.439 -2.245 1.00 91.88 98 PHE A CA 1
ATOM 750 C C . PHE A 1 98 ? -0.620 -13.595 -2.739 1.00 91.88 98 PHE A C 1
ATOM 752 O O . PHE A 1 98 ? 0.042 -12.608 -3.059 1.00 91.88 98 PHE A O 1
ATOM 759 N N . ALA A 1 99 ? -0.125 -14.834 -2.832 1.00 92.50 99 ALA A N 1
ATOM 760 C CA . ALA A 1 99 ? 1.219 -15.114 -3.327 1.00 92.50 99 ALA A CA 1
ATOM 761 C C . ALA A 1 99 ? 1.372 -14.744 -4.811 1.00 92.50 99 ALA A C 1
ATOM 763 O O . ALA A 1 99 ? 2.387 -14.158 -5.184 1.00 92.50 99 ALA A O 1
ATOM 764 N N . ASP A 1 100 ? 0.366 -15.019 -5.644 1.00 93.38 100 ASP A N 1
ATOM 765 C CA . ASP A 1 100 ? 0.376 -14.648 -7.067 1.00 93.38 100 ASP A CA 1
ATOM 766 C C . ASP A 1 100 ? 0.387 -13.138 -7.269 1.00 93.38 100 ASP A C 1
ATOM 768 O O . ASP A 1 100 ? 1.138 -12.631 -8.099 1.00 93.38 100 ASP A O 1
ATOM 772 N N . ARG A 1 101 ? -0.378 -12.407 -6.456 1.00 93.38 101 ARG A N 1
ATOM 773 C CA . ARG A 1 101 ? -0.409 -10.937 -6.474 1.00 93.38 101 ARG A CA 1
ATOM 774 C C . ARG A 1 101 ? 0.954 -10.341 -6.155 1.00 93.38 101 ARG A C 1
ATOM 776 O O . ARG A 1 101 ? 1.438 -9.474 -6.876 1.00 93.38 101 ARG A O 1
ATOM 783 N N . VAL A 1 102 ? 1.604 -10.855 -5.111 1.00 94.38 102 VAL A N 1
ATOM 784 C CA . VAL A 1 102 ? 2.973 -10.464 -4.751 1.00 94.38 102 VAL A CA 1
ATOM 785 C C . VAL A 1 102 ? 3.946 -10.789 -5.884 1.00 94.38 102 VAL A C 1
ATOM 787 O O . VAL A 1 102 ? 4.757 -9.939 -6.237 1.00 94.38 102 VAL A O 1
ATOM 790 N N . ARG A 1 103 ? 3.860 -11.985 -6.484 1.00 92.62 103 ARG A N 1
ATOM 791 C CA . ARG A 1 103 ? 4.716 -12.367 -7.618 1.00 92.62 103 ARG A CA 1
ATOM 792 C C . ARG A 1 103 ? 4.553 -11.414 -8.802 1.00 92.62 103 ARG A C 1
ATOM 794 O O . ARG A 1 103 ? 5.559 -10.967 -9.338 1.00 92.62 103 ARG A O 1
ATOM 801 N N . ARG A 1 104 ? 3.317 -11.050 -9.161 1.00 92.94 104 ARG A N 1
ATOM 802 C CA . ARG A 1 104 ? 3.033 -10.065 -10.220 1.00 92.94 104 ARG A CA 1
ATOM 803 C C . ARG A 1 104 ? 3.599 -8.686 -9.897 1.00 92.94 104 ARG A C 1
ATOM 805 O O . ARG A 1 104 ? 4.249 -8.089 -10.746 1.00 92.94 104 ARG A O 1
ATOM 812 N N . ALA A 1 105 ? 3.405 -8.207 -8.669 1.00 93.19 105 ALA A N 1
ATOM 813 C CA . ALA A 1 105 ? 3.931 -6.913 -8.243 1.00 93.19 105 ALA A CA 1
ATOM 814 C C . ALA A 1 105 ? 5.463 -6.861 -8.301 1.00 93.19 105 ALA A C 1
ATOM 816 O O . ALA A 1 105 ? 6.025 -5.838 -8.679 1.00 93.19 105 ALA A O 1
ATOM 817 N N . ILE A 1 106 ? 6.134 -7.961 -7.952 1.00 93.62 106 ILE A N 1
ATOM 818 C CA . ILE A 1 106 ? 7.592 -8.058 -8.041 1.00 93.62 106 ILE A CA 1
ATOM 819 C C . ILE A 1 106 ? 8.059 -8.131 -9.495 1.00 93.62 106 ILE A C 1
ATOM 821 O O . ILE A 1 106 ? 8.974 -7.409 -9.869 1.00 93.62 106 ILE A O 1
ATOM 825 N N . ALA A 1 107 ? 7.406 -8.946 -10.325 1.00 92.62 107 ALA A N 1
ATOM 826 C CA . ALA A 1 107 ? 7.736 -9.061 -11.746 1.00 92.62 107 ALA A CA 1
ATOM 827 C C . ALA A 1 107 ? 7.559 -7.740 -12.519 1.00 92.62 107 ALA A C 1
ATOM 829 O O . ALA A 1 107 ? 8.192 -7.550 -13.550 1.00 92.62 107 ALA A O 1
ATOM 830 N N . ALA A 1 108 ? 6.707 -6.838 -12.023 1.00 91.69 108 ALA A N 1
ATOM 831 C CA . ALA A 1 108 ? 6.463 -5.515 -12.593 1.00 91.69 108 ALA A CA 1
ATOM 832 C C . ALA A 1 108 ? 7.253 -4.381 -11.904 1.00 91.69 108 ALA A C 1
ATOM 834 O O . ALA A 1 108 ? 6.889 -3.215 -12.058 1.00 91.69 108 ALA A O 1
ATOM 835 N N . ASP A 1 109 ? 8.258 -4.698 -11.079 1.00 91.12 109 ASP A N 1
ATOM 836 C CA . ASP A 1 109 ? 9.056 -3.737 -10.295 1.00 91.12 109 ASP A CA 1
ATOM 837 C C . ASP A 1 109 ? 8.235 -2.816 -9.362 1.00 91.12 109 ASP A C 1
ATOM 839 O O . ASP A 1 109 ? 8.725 -1.820 -8.817 1.00 91.12 109 ASP A O 1
ATOM 843 N N . ALA A 1 110 ? 6.968 -3.156 -9.107 1.00 92.00 110 ALA A N 1
ATOM 844 C CA . ALA A 1 110 ? 6.114 -2.441 -8.168 1.00 92.00 110 ALA A CA 1
ATOM 845 C C . ALA A 1 110 ? 6.446 -2.806 -6.712 1.00 92.00 110 ALA A C 1
ATOM 847 O O . ALA A 1 110 ? 6.154 -2.039 -5.796 1.00 92.00 110 ALA A O 1
ATOM 848 N N . LEU A 1 111 ? 7.078 -3.948 -6.473 1.00 92.50 111 LEU A N 1
ATOM 849 C CA . LEU A 1 111 ? 7.458 -4.447 -5.156 1.00 92.50 111 LEU A CA 1
ATOM 850 C C . LEU A 1 111 ? 8.829 -5.126 -5.271 1.00 92.50 111 LEU A C 1
ATOM 852 O O . LEU A 1 111 ? 9.157 -5.658 -6.322 1.00 92.50 111 LEU A O 1
ATOM 856 N N . THR A 1 112 ? 9.626 -5.174 -4.207 1.00 90.81 112 THR A N 1
ATOM 857 C CA . THR A 1 112 ? 10.785 -6.078 -4.143 1.00 90.81 112 THR A CA 1
ATOM 858 C C . THR A 1 112 ? 10.503 -7.252 -3.212 1.00 90.81 112 THR A C 1
ATOM 860 O O . THR A 1 112 ? 9.582 -7.234 -2.388 1.00 90.81 112 THR A O 1
ATOM 863 N N . HIS A 1 113 ? 11.347 -8.282 -3.297 1.00 86.88 113 HIS A N 1
ATOM 864 C CA . HIS A 1 113 ? 11.314 -9.424 -2.381 1.00 86.88 113 HIS A CA 1
ATOM 865 C C . HIS A 1 113 ? 11.597 -9.050 -0.915 1.00 86.88 113 HIS A C 1
ATOM 867 O O . HIS A 1 113 ? 11.299 -9.846 -0.021 1.00 86.88 113 HIS A O 1
ATOM 873 N N . LEU A 1 114 ? 12.145 -7.857 -0.652 1.00 85.12 114 LEU A N 1
ATOM 874 C CA . LEU A 1 114 ? 12.470 -7.393 0.694 1.00 85.12 114 LEU A CA 1
ATOM 875 C C . LEU A 1 114 ? 11.186 -7.067 1.457 1.00 85.12 114 LEU A C 1
ATOM 877 O O . LEU A 1 114 ? 10.618 -5.981 1.338 1.00 85.12 114 LEU A O 1
ATOM 881 N N . ARG A 1 115 ? 10.717 -8.033 2.245 1.00 80.50 115 ARG A N 1
ATOM 882 C CA . ARG A 1 115 ? 9.558 -7.861 3.121 1.00 80.50 115 ARG A CA 1
ATOM 883 C C . ARG A 1 115 ? 9.946 -6.972 4.303 1.00 80.50 115 ARG A C 1
ATOM 885 O O . ARG A 1 115 ? 10.965 -7.248 4.933 1.00 80.50 115 ARG A O 1
ATOM 892 N N . PRO A 1 116 ? 9.126 -5.975 4.673 1.00 75.50 116 PRO A N 1
ATOM 893 C CA . PRO A 1 116 ? 9.352 -5.250 5.910 1.00 75.50 116 PRO A CA 1
ATOM 894 C C . PRO A 1 116 ?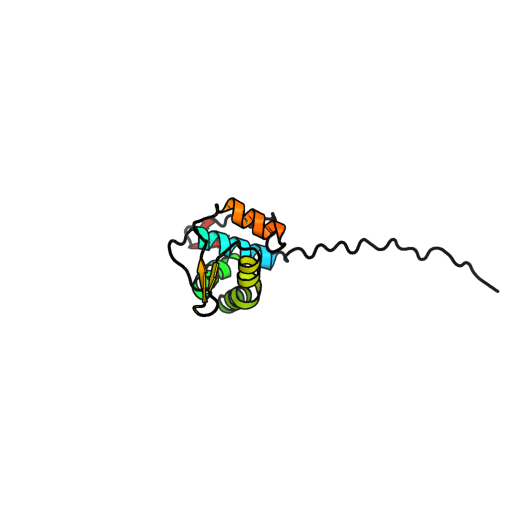 9.161 -6.191 7.107 1.00 75.50 116 PRO A C 1
ATOM 896 O O . PRO A 1 116 ? 8.410 -7.179 6.987 1.00 75.50 116 PRO A O 1
ATOM 899 N N . PRO A 1 117 ? 9.803 -5.899 8.253 1.00 72.12 117 PRO A N 1
ATOM 900 C CA . PRO A 1 117 ? 9.639 -6.691 9.463 1.00 72.12 117 PRO A CA 1
ATOM 901 C C . PRO A 1 117 ? 8.154 -6.863 9.809 1.00 72.12 117 PRO A C 1
ATOM 903 O O . PRO A 1 117 ? 7.273 -6.099 9.393 1.00 72.12 117 PRO A O 1
ATOM 906 N N . ARG A 1 118 ? 7.833 -7.957 10.496 1.00 68.56 118 ARG A N 1
ATOM 907 C CA . ARG A 1 118 ? 6.506 -8.101 11.092 1.00 68.56 118 ARG A CA 1
ATOM 908 C C . ARG A 1 118 ? 6.519 -7.236 12.339 1.00 68.56 118 ARG A C 1
ATOM 910 O O . ARG A 1 118 ? 7.208 -7.593 13.283 1.00 68.56 118 ARG A O 1
ATOM 917 N N . LEU A 1 119 ? 5.794 -6.121 12.310 1.00 66.00 119 LEU A N 1
ATOM 918 C CA . LEU A 1 119 ? 5.673 -5.296 13.502 1.00 66.00 119 LEU A CA 1
ATOM 919 C C . LEU A 1 119 ? 4.789 -6.040 14.493 1.00 66.00 119 LEU A C 1
ATOM 921 O O . LEU A 1 119 ? 3.626 -6.337 14.195 1.00 66.00 119 LEU A O 1
ATOM 925 N N . THR A 1 120 ? 5.364 -6.375 15.639 1.00 55.53 120 THR A N 1
ATOM 926 C CA . THR A 1 120 ? 4.602 -6.892 16.774 1.00 55.53 120 THR A CA 1
ATOM 927 C C . THR A 1 120 ? 4.088 -5.679 17.532 1.00 55.53 120 THR A C 1
ATOM 929 O O . THR A 1 120 ? 4.791 -4.685 17.668 1.00 55.53 120 THR A O 1
ATOM 932 N N . ARG A 1 121 ? 2.833 -5.709 17.968 1.00 49.69 121 ARG A N 1
ATOM 933 C CA . ARG A 1 121 ? 2.280 -4.628 18.787 1.00 49.69 121 ARG A CA 1
ATOM 934 C C . ARG A 1 121 ? 2.772 -4.857 20.224 1.00 49.69 121 ARG A C 1
ATOM 936 O O . ARG A 1 121 ? 2.533 -5.958 20.725 1.00 49.69 121 ARG A O 1
ATOM 943 N N . ASN A 1 122 ? 3.436 -3.894 20.885 1.00 50.88 122 ASN A N 1
ATOM 944 C CA . ASN A 1 122 ? 3.574 -3.997 22.356 1.00 50.88 122 ASN A CA 1
ATOM 945 C C . ASN A 1 122 ? 2.191 -3.925 22.993 1.00 50.88 122 ASN A C 1
ATOM 947 O O . ASN A 1 122 ? 1.205 -3.486 22.397 1.00 50.88 122 ASN A O 1
ATOM 951 N N . GLN A 1 123 ? 2.177 -4.291 24.269 1.00 42.91 123 GLN A N 1
ATOM 952 C CA . GLN A 1 123 ? 1.100 -3.998 25.202 1.00 42.91 123 GLN A CA 1
ATOM 953 C C . GLN A 1 123 ? 0.702 -2.503 25.203 1.00 42.91 123 GLN A C 1
ATOM 955 O O . GLN A 1 123 ? -0.464 -2.208 25.434 1.00 42.91 123 GLN A O 1
ATOM 960 N N . ASP A 1 124 ? 1.602 -1.584 24.821 1.00 49.91 124 ASP A N 1
ATOM 961 C CA . ASP A 1 124 ? 1.340 -0.133 24.732 1.00 49.91 124 ASP A CA 1
ATOM 962 C C . ASP A 1 124 ? 0.761 0.333 23.381 1.00 49.91 124 ASP A C 1
ATOM 964 O O . ASP A 1 124 ? 0.543 1.523 23.160 1.00 49.91 124 ASP A O 1
ATOM 968 N N . GLY A 1 125 ? 0.518 -0.580 22.437 1.00 47.28 125 GLY A N 1
ATOM 969 C CA . GLY A 1 125 ? -0.106 -0.255 21.153 1.00 47.28 125 GLY A CA 1
ATOM 970 C C . GLY A 1 125 ? 0.813 0.358 20.085 1.00 47.28 125 GLY A C 1
ATOM 971 O O . GLY A 1 125 ? 0.334 0.632 18.985 1.00 47.28 125 GLY A O 1
ATOM 972 N N . VAL A 1 126 ? 2.103 0.517 20.373 1.00 47.09 126 VAL A N 1
ATOM 973 C CA . VAL A 1 126 ? 3.174 0.949 19.466 1.00 47.09 126 VAL A CA 1
ATOM 974 C C . VAL A 1 126 ? 3.622 -0.217 18.575 1.00 47.09 126 VAL A C 1
ATOM 976 O O . VAL A 1 126 ? 3.737 -1.365 19.007 1.00 47.09 126 VAL A O 1
ATOM 979 N N . PHE A 1 127 ? 3.864 0.079 17.299 1.00 53.38 127 PHE A N 1
ATOM 980 C CA . PHE A 1 127 ? 4.400 -0.873 16.329 1.00 53.38 127 PHE A CA 1
ATOM 981 C C . PHE A 1 127 ? 5.911 -0.655 16.183 1.00 53.38 127 PHE A C 1
ATOM 983 O O . PHE A 1 127 ? 6.328 0.453 15.848 1.00 53.38 127 PHE A O 1
ATOM 990 N N . TYR A 1 128 ? 6.704 -1.703 16.403 1.00 49.47 128 TYR A N 1
ATOM 991 C CA . TYR A 1 128 ? 8.166 -1.727 16.241 1.00 49.47 128 TYR A CA 1
ATOM 992 C C . TYR A 1 128 ? 8.621 -2.869 15.337 1.00 49.47 128 TYR A C 1
ATOM 994 O O . TYR A 1 128 ? 7.925 -3.912 15.301 1.00 49.47 128 TYR A O 1
#

Organism: Halalkalicoccus jeotgali (strain DSM 18796 / CECT 7217 / JCM 14584 / KCTC 4019 / B3) (NCBI:txid795797)

Secondary structure (DSSP, 8-state):
-------------------PPPHHHHHHHHHHHHHHHH-SS-EEHHHHHHHHHHHTT--HHHHHHHIIIIIHHHHHHTTSSEE-TTT-EEE--TTS-HHHHHHHHHHTTSS-S-PPP-PPBPTTS-B-

InterPro domains:
  IPR055768 Domain of unknown function DUF7344 [PF24035] (25-90)

pLDDT: mean 81.9, std 19.67, range [35.84, 97.75]

Sequence (128 aa):
MSGPEWEDMAPLRNANASRSVGARANTRRWYALRYLRTCRYPVTIPEVGEYVAPRVGLGTESAENALRTRDVPALGACGAIEYDRESGLVCLDGRLSFADRVRRAIAADALTHLRPPRLTRNQDGVFY

Foldseek 3Di:
DDDDDDPPCPPPPDPPPVVADPPLLQALLLQLLVVLVVDPDWDALLVSLVRRALSSVHDSVVSSVCCLPPQVVLLVVLLLWPADPVVRTIHGDPPDDNVVSQVSCCVSSSHPPDRDDDFDQPPVRHTD

Radius of gyration: 19.81 Å; chains: 1; bounding box: 68×33×57 Å